Protein AF-A0A538TPM5-F1 (afdb_monomer_lite)

Structure (mmCIF, N/CA/C/O backbone):
data_AF-A0A538TPM5-F1
#
_entry.id   AF-A0A538TPM5-F1
#
loop_
_atom_site.group_PDB
_atom_site.id
_atom_site.type_symbol
_atom_site.label_atom_id
_atom_site.label_alt_id
_atom_site.label_comp_id
_atom_site.label_asym_id
_atom_site.label_entity_id
_atom_site.label_seq_id
_atom_site.pdbx_PDB_ins_code
_atom_site.Cartn_x
_atom_site.Cartn_y
_atom_site.Cartn_z
_atom_site.occupancy
_atom_site.B_iso_or_equiv
_atom_site.auth_seq_id
_atom_site.auth_comp_id
_atom_site.auth_asym_id
_atom_site.auth_atom_id
_atom_site.pdbx_PDB_model_num
ATOM 1 N N . ASP A 1 1 ? -9.076 -13.999 31.971 1.00 53.22 1 ASP A N 1
ATOM 2 C CA . ASP A 1 1 ? -8.395 -13.206 30.930 1.00 53.22 1 ASP A CA 1
ATOM 3 C C . ASP A 1 1 ? -8.970 -13.537 29.569 1.00 53.22 1 ASP A C 1
ATOM 5 O O . ASP A 1 1 ? -9.031 -14.709 29.214 1.00 53.22 1 ASP A O 1
ATOM 9 N N . ALA A 1 2 ? -9.482 -12.537 28.848 1.00 50.62 2 ALA A N 1
ATOM 10 C CA . ALA A 1 2 ? -9.936 -12.738 27.476 1.00 50.62 2 ALA A CA 1
ATOM 11 C C . ALA A 1 2 ? -8.720 -13.057 26.585 1.00 50.62 2 ALA A C 1
ATOM 13 O O . ALA A 1 2 ? -7.650 -12.479 26.805 1.00 50.62 2 ALA A O 1
ATOM 14 N N . PRO A 1 3 ? -8.842 -13.963 25.599 1.00 56.44 3 PRO A N 1
ATOM 15 C CA . PRO A 1 3 ? -7.775 -14.166 24.632 1.00 56.44 3 PRO A CA 1
ATOM 16 C C . PRO A 1 3 ? -7.463 -12.833 23.934 1.00 56.44 3 PRO A C 1
ATOM 18 O O . PRO A 1 3 ? -8.363 -12.006 23.758 1.00 56.44 3 PRO A O 1
ATOM 21 N N . PRO A 1 4 ? -6.199 -12.588 23.553 1.00 60.94 4 PRO A N 1
ATOM 22 C CA . PRO A 1 4 ? -5.851 -11.356 22.871 1.00 60.94 4 PRO A CA 1
ATOM 23 C C . PRO A 1 4 ? -6.681 -11.227 21.586 1.00 60.94 4 PRO A C 1
ATOM 25 O O . PRO A 1 4 ? -6.917 -12.211 20.886 1.00 60.94 4 PRO A O 1
ATOM 28 N N . THR A 1 5 ? -7.132 -10.007 21.296 1.00 59.66 5 THR A N 1
ATOM 29 C CA . THR A 1 5 ? -8.141 -9.663 20.274 1.00 59.66 5 THR A CA 1
ATOM 30 C C . THR A 1 5 ? -7.793 -10.080 18.841 1.00 59.66 5 THR A C 1
ATOM 32 O O . THR A 1 5 ? -8.653 -10.028 17.968 1.00 59.66 5 THR A O 1
ATOM 35 N N . TRP A 1 6 ? -6.560 -10.531 18.592 1.00 62.72 6 TRP A N 1
ATOM 36 C CA . TRP A 1 6 ? -6.125 -11.105 17.319 1.00 62.72 6 TRP A CA 1
ATOM 37 C C . TRP A 1 6 ? -6.501 -12.588 17.134 1.00 62.72 6 TRP A C 1
ATOM 39 O O . TRP A 1 6 ? -6.244 -13.139 16.071 1.00 62.72 6 TRP A O 1
ATOM 49 N N . ARG A 1 7 ? -7.106 -13.244 18.136 1.00 63.44 7 ARG A N 1
ATOM 50 C CA . ARG A 1 7 ? -7.534 -14.661 18.091 1.00 63.44 7 ARG A CA 1
ATOM 51 C C . ARG A 1 7 ? -9.003 -14.870 17.703 1.00 63.44 7 ARG A C 1
ATOM 53 O O . ARG A 1 7 ? -9.596 -15.876 18.077 1.00 63.44 7 ARG A O 1
ATOM 60 N N . SER A 1 8 ? -9.601 -13.917 17.003 1.00 76.44 8 SER A N 1
ATOM 61 C CA . SER A 1 8 ? -10.958 -14.066 16.472 1.00 76.44 8 SER A CA 1
ATOM 62 C C . SER A 1 8 ? -10.952 -14.950 15.218 1.00 76.44 8 SER A C 1
ATOM 64 O O . SER A 1 8 ? -9.998 -14.902 14.445 1.00 76.44 8 SER A O 1
ATOM 66 N N . ASP A 1 9 ? -12.030 -15.699 14.969 1.00 84.88 9 ASP A N 1
ATOM 67 C CA . ASP A 1 9 ? -12.139 -16.631 13.824 1.00 84.88 9 ASP A CA 1
ATOM 68 C C . ASP A 1 9 ? -12.044 -15.946 12.444 1.00 84.88 9 ASP A C 1
ATOM 70 O O . ASP A 1 9 ? -11.855 -16.595 11.418 1.00 84.88 9 ASP A O 1
ATOM 74 N N . ASN A 1 10 ? -12.175 -14.619 12.403 1.00 87.94 10 ASN A N 1
ATOM 75 C CA . ASN A 1 10 ? -12.085 -13.779 11.210 1.00 87.94 10 ASN A CA 1
ATOM 76 C C . ASN A 1 10 ? -10.722 -13.081 11.046 1.00 87.94 10 ASN A C 1
ATOM 78 O O . ASN A 1 10 ? -10.605 -12.166 10.229 1.00 87.94 10 ASN A O 1
ATOM 82 N N . ILE A 1 11 ? -9.707 -13.472 11.822 1.00 90.44 11 ILE A N 1
ATOM 83 C CA . ILE A 1 11 ? -8.344 -12.943 11.729 1.00 90.44 11 ILE A CA 1
ATOM 84 C C . ILE A 1 11 ? -7.410 -14.069 11.301 1.00 90.44 11 ILE A C 1
ATOM 86 O O . ILE A 1 11 ? -7.325 -15.111 11.944 1.00 90.44 11 ILE A O 1
ATOM 90 N N . ILE A 1 12 ? -6.680 -13.835 10.213 1.00 90.50 12 ILE A N 1
ATOM 91 C CA . ILE A 1 12 ? -5.696 -14.774 9.679 1.00 90.50 12 ILE A CA 1
ATOM 92 C C . ILE A 1 12 ? -4.320 -14.124 9.796 1.00 90.50 12 ILE A C 1
ATOM 94 O O . ILE A 1 12 ? -4.089 -13.049 9.243 1.00 90.50 12 ILE A O 1
ATOM 98 N N . VAL A 1 13 ? -3.405 -14.792 10.498 1.00 91.56 13 VAL A N 1
ATOM 99 C CA . VAL A 1 13 ? -1.978 -14.451 10.521 1.00 91.56 13 VAL A CA 1
ATOM 100 C C . VAL A 1 13 ? -1.247 -15.518 9.705 1.00 91.56 13 VAL A C 1
ATOM 102 O O . VAL A 1 13 ? -1.235 -16.672 10.126 1.00 91.56 13 VAL A O 1
ATOM 105 N N . PRO A 1 14 ? -0.694 -15.187 8.527 1.00 91.06 14 PRO A N 1
ATOM 106 C CA . PRO A 1 14 ? 0.000 -16.166 7.695 1.00 91.06 14 PRO A CA 1
ATOM 107 C C . PRO A 1 14 ? 1.285 -16.688 8.358 1.00 91.06 14 PRO A C 1
ATOM 109 O O . PRO A 1 14 ? 2.078 -15.897 8.864 1.00 91.06 14 PRO A O 1
ATOM 112 N N . ASP A 1 15 ? 1.540 -17.998 8.273 1.00 93.69 15 ASP A N 1
ATOM 113 C CA . ASP A 1 15 ? 2.775 -18.630 8.783 1.00 93.69 15 ASP A CA 1
ATOM 114 C C . ASP A 1 15 ? 4.009 -18.364 7.897 1.00 93.69 15 ASP A C 1
ATOM 116 O O . ASP A 1 15 ? 5.138 -18.716 8.239 1.00 93.69 15 ASP A O 1
ATOM 120 N N . SER A 1 16 ? 3.804 -17.765 6.724 1.00 95.94 16 SER A N 1
ATOM 121 C CA . SER A 1 16 ? 4.850 -17.431 5.758 1.00 95.94 16 SER A CA 1
ATOM 122 C C . SER A 1 16 ? 4.484 -16.174 4.973 1.00 95.94 16 SER A C 1
ATOM 124 O O . SER A 1 16 ? 3.342 -15.709 4.999 1.00 95.94 16 SER A O 1
ATOM 126 N N . SER A 1 17 ? 5.463 -15.602 4.273 1.00 94.06 17 SER A N 1
ATOM 127 C CA . SER A 1 17 ? 5.235 -14.448 3.407 1.00 94.06 17 SER A CA 1
ATOM 128 C C . SER A 1 17 ? 4.258 -14.789 2.282 1.00 94.06 17 SER A C 1
ATOM 130 O O . SER A 1 17 ? 4.448 -15.772 1.567 1.00 94.06 17 SER A O 1
ATOM 132 N N . LEU A 1 18 ? 3.259 -13.932 2.088 1.00 93.44 18 LEU A N 1
ATOM 133 C CA . LEU A 1 18 ? 2.341 -14.000 0.955 1.00 93.44 18 LEU A CA 1
ATOM 134 C C . LEU A 1 18 ? 2.835 -13.131 -0.206 1.00 93.44 18 LEU A C 1
ATOM 136 O O . LEU A 1 18 ? 3.640 -12.218 -0.017 1.00 93.44 18 LEU A O 1
ATOM 140 N N . ASP A 1 19 ? 2.287 -13.373 -1.396 1.00 95.38 19 ASP A N 1
ATOM 141 C CA . ASP A 1 19 ? 2.369 -12.431 -2.513 1.00 95.38 19 ASP A CA 1
ATOM 142 C C . ASP A 1 19 ? 1.568 -11.160 -2.171 1.00 95.38 19 ASP A C 1
ATOM 144 O O . ASP A 1 19 ? 0.348 -11.090 -2.351 1.00 95.38 19 ASP A O 1
ATOM 148 N N . GLY A 1 20 ? 2.269 -10.174 -1.606 1.00 93.31 20 GLY A N 1
ATOM 149 C CA . GLY A 1 20 ? 1.705 -8.913 -1.128 1.00 93.31 20 GLY A CA 1
ATOM 150 C C . GLY A 1 20 ? 0.913 -8.162 -2.203 1.00 93.31 20 GLY A C 1
ATOM 151 O O . GLY A 1 20 ? -0.258 -7.868 -1.964 1.00 93.31 20 GLY A O 1
ATOM 152 N N . PRO A 1 21 ? 1.483 -7.891 -3.391 1.00 93.31 21 PRO A N 1
ATOM 153 C CA . PRO A 1 21 ? 0.761 -7.244 -4.483 1.00 93.31 21 PRO A CA 1
ATOM 154 C C . PRO A 1 21 ? -0.550 -7.943 -4.861 1.00 93.31 21 PRO A C 1
ATOM 156 O O . PRO A 1 21 ? -1.575 -7.272 -4.984 1.00 93.31 21 PRO A O 1
ATOM 159 N N . SER A 1 22 ? -0.564 -9.275 -4.988 1.00 93.88 22 SER A N 1
ATOM 160 C CA . SER A 1 22 ? -1.802 -10.015 -5.282 1.00 93.88 22 SER A CA 1
ATOM 161 C C . SER A 1 22 ? -2.815 -9.939 -4.137 1.00 93.88 22 SER A C 1
ATOM 163 O O . SER A 1 22 ? -4.016 -9.781 -4.380 1.00 93.88 22 SER A O 1
ATOM 165 N N . LEU A 1 23 ? -2.353 -9.992 -2.884 1.00 94.75 23 LEU A N 1
ATOM 166 C CA . LEU A 1 23 ? -3.210 -9.809 -1.713 1.00 94.75 23 LEU A CA 1
ATOM 167 C C . LEU A 1 23 ? -3.847 -8.413 -1.709 1.00 94.75 23 LEU A C 1
ATOM 169 O O . LEU A 1 23 ? -5.064 -8.291 -1.599 1.00 94.75 23 LEU A O 1
ATOM 173 N N . LEU A 1 24 ? -3.055 -7.358 -1.912 1.00 94.25 24 LEU A N 1
ATOM 174 C CA . LEU A 1 24 ? -3.560 -5.988 -2.004 1.00 94.25 24 LEU A CA 1
ATOM 175 C C . LEU A 1 24 ? -4.534 -5.832 -3.172 1.00 94.25 24 LEU A C 1
ATOM 177 O O . LEU A 1 24 ? -5.606 -5.255 -3.000 1.00 94.25 24 LEU A O 1
ATOM 181 N N . ALA A 1 25 ? -4.204 -6.370 -4.348 1.00 92.56 25 ALA A N 1
ATOM 182 C CA . ALA A 1 25 ? -5.036 -6.284 -5.547 1.00 92.56 25 ALA A CA 1
ATOM 183 C C . ALA A 1 25 ? -6.389 -6.995 -5.394 1.00 92.56 25 ALA A C 1
ATOM 185 O O . ALA A 1 25 ? -7.353 -6.624 -6.069 1.00 92.56 25 ALA A O 1
ATOM 186 N N . THR A 1 26 ? -6.497 -7.984 -4.506 1.00 92.12 26 THR A N 1
ATOM 187 C CA . THR A 1 26 ? -7.739 -8.733 -4.249 1.00 92.12 26 THR A CA 1
ATOM 188 C C . THR A 1 26 ? -8.493 -8.261 -3.006 1.00 92.12 26 THR A C 1
ATOM 190 O O . THR A 1 26 ? -9.700 -8.472 -2.935 1.00 92.12 26 THR A O 1
ATOM 193 N N . ALA A 1 27 ? -7.827 -7.570 -2.079 1.00 94.31 27 ALA A N 1
ATOM 194 C CA . ALA A 1 27 ? -8.436 -7.036 -0.867 1.00 94.31 27 ALA A CA 1
ATOM 195 C C . ALA A 1 27 ? -9.469 -5.934 -1.151 1.00 94.31 27 ALA A C 1
ATOM 197 O O . ALA A 1 27 ? -9.341 -5.162 -2.108 1.00 94.31 27 ALA A O 1
ATOM 198 N N . ASP A 1 28 ? -10.465 -5.837 -0.271 1.00 95.00 28 ASP A N 1
ATOM 199 C CA . ASP A 1 28 ? -11.486 -4.787 -0.304 1.00 95.00 28 ASP A CA 1
ATOM 200 C C . ASP A 1 28 ? -10.945 -3.428 0.173 1.00 95.00 28 ASP A C 1
ATOM 202 O O . ASP A 1 28 ? -11.329 -2.385 -0.351 1.00 95.00 28 ASP A O 1
ATOM 206 N N . LEU A 1 29 ? -10.006 -3.443 1.122 1.00 95.50 29 LEU A N 1
ATOM 207 C CA . LEU A 1 29 ? -9.245 -2.287 1.594 1.00 95.50 29 LEU A CA 1
ATOM 208 C C . LEU A 1 29 ? -7.923 -2.747 2.222 1.00 95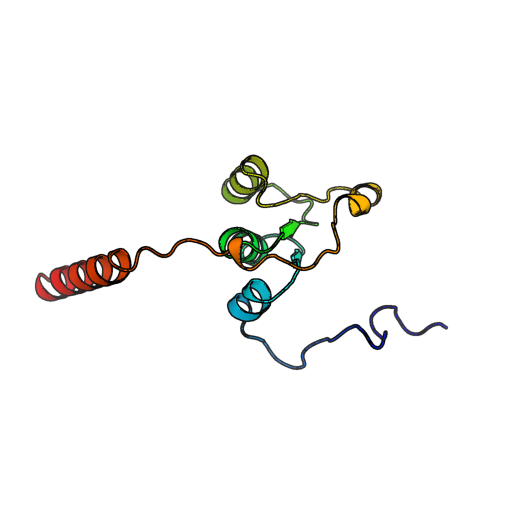.50 29 LEU A C 1
ATOM 210 O O . LEU A 1 29 ? -7.773 -3.917 2.579 1.00 95.50 29 LEU A O 1
ATOM 214 N N . ALA A 1 30 ? -6.985 -1.820 2.398 1.00 95.81 30 ALA A N 1
ATOM 215 C CA . ALA A 1 30 ? -5.735 -2.040 3.115 1.00 95.81 30 ALA A CA 1
ATOM 216 C C . ALA A 1 30 ? -5.550 -0.977 4.206 1.00 95.81 30 ALA A C 1
ATOM 218 O O . ALA A 1 30 ? -5.610 0.219 3.926 1.00 95.81 30 ALA A O 1
ATOM 219 N N . VAL A 1 31 ? -5.287 -1.412 5.441 1.00 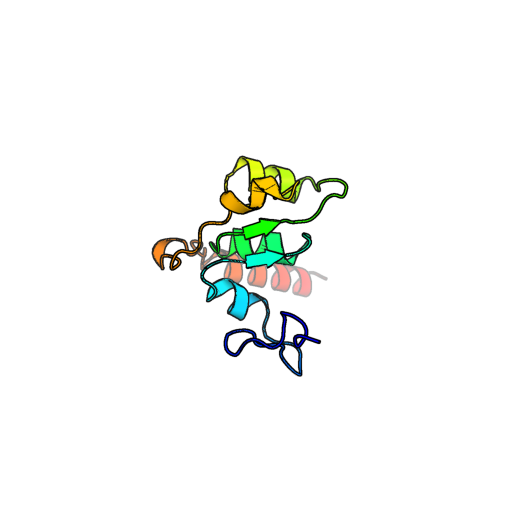96.00 31 VAL A N 1
ATOM 220 C CA . VAL A 1 31 ? -4.867 -0.545 6.552 1.00 96.00 31 VAL A CA 1
ATOM 221 C C . VAL A 1 31 ? -3.452 -0.948 6.939 1.00 96.00 31 VAL A C 1
ATOM 223 O O . VAL A 1 31 ? -3.213 -2.113 7.253 1.00 96.00 31 VAL A O 1
ATOM 226 N N . SER A 1 32 ? -2.502 -0.014 6.916 1.00 94.12 32 SER A N 1
ATOM 227 C CA . SER A 1 32 ? -1.119 -0.314 7.299 1.00 94.12 32 SER A CA 1
ATOM 228 C C . SER A 1 32 ? -0.404 0.873 7.945 1.00 94.12 32 SER A C 1
ATOM 230 O O . SER A 1 32 ? -0.861 2.017 7.887 1.00 94.12 32 SER A O 1
ATOM 232 N N . GLY A 1 33 ? 0.763 0.602 8.535 1.00 92.19 33 GLY A N 1
ATOM 233 C CA . GLY A 1 33 ? 1.661 1.603 9.114 1.00 92.19 33 GLY A CA 1
ATOM 234 C C . GLY A 1 33 ? 2.386 2.497 8.101 1.00 92.19 33 GLY A C 1
ATOM 235 O O . GLY A 1 33 ? 3.369 3.122 8.482 1.00 92.19 33 GLY A O 1
ATOM 236 N N . GLY A 1 34 ? 1.950 2.562 6.838 1.00 85.81 34 GLY A N 1
ATOM 237 C CA . GLY A 1 34 ? 2.532 3.430 5.811 1.00 85.81 34 GLY A CA 1
ATOM 238 C C . GLY A 1 34 ? 3.509 2.732 4.861 1.00 85.81 34 GLY A C 1
ATOM 239 O O . GLY A 1 34 ? 3.584 1.507 4.778 1.00 85.81 34 GLY A O 1
ATOM 240 N N . GLY A 1 35 ? 4.274 3.537 4.118 1.00 88.50 35 GLY A N 1
ATOM 241 C CA . GLY A 1 35 ? 5.370 3.057 3.273 1.00 88.50 35 GLY A CA 1
ATOM 242 C C . GLY A 1 35 ? 4.931 2.470 1.929 1.00 88.50 35 GLY A C 1
ATOM 243 O O . GLY A 1 35 ? 3.946 2.898 1.329 1.00 88.50 35 GLY A O 1
ATOM 244 N N . THR A 1 36 ? 5.714 1.519 1.418 1.00 91.88 36 THR A N 1
ATOM 245 C CA . THR A 1 36 ? 5.553 0.969 0.061 1.00 91.88 36 THR A CA 1
ATOM 246 C C . THR A 1 36 ? 4.203 0.287 -0.137 1.00 91.88 36 THR A C 1
ATOM 248 O O . THR A 1 36 ? 3.544 0.534 -1.142 1.00 91.88 36 THR A O 1
ATOM 251 N N . MET A 1 37 ? 3.739 -0.473 0.856 1.00 92.81 37 MET A N 1
ATOM 252 C CA . MET A 1 37 ? 2.499 -1.247 0.760 1.00 92.81 37 MET A CA 1
ATOM 253 C C . MET A 1 37 ? 1.260 -0.356 0.556 1.00 92.81 37 MET A C 1
ATOM 255 O O . MET A 1 37 ? 0.376 -0.690 -0.227 1.00 92.81 37 MET A O 1
ATOM 259 N N . ASN A 1 38 ? 1.222 0.828 1.182 1.00 93.62 38 ASN A N 1
ATOM 260 C CA . ASN A 1 38 ? 0.138 1.795 0.970 1.00 93.62 38 ASN A CA 1
ATOM 261 C C . ASN A 1 38 ? 0.150 2.391 -0.438 1.00 93.62 38 ASN A C 1
ATOM 263 O O . ASN A 1 38 ? -0.911 2.603 -1.024 1.00 93.62 38 ASN A O 1
ATOM 267 N N . ARG A 1 39 ? 1.338 2.643 -0.997 1.00 94.69 39 ARG A N 1
ATOM 268 C CA . ARG A 1 39 ? 1.475 3.155 -2.367 1.00 94.69 39 ARG A CA 1
ATOM 269 C C . ARG A 1 39 ? 1.071 2.093 -3.376 1.00 94.69 39 ARG A C 1
ATOM 271 O O . ARG A 1 39 ? 0.353 2.408 -4.314 1.00 94.69 39 ARG A O 1
ATOM 278 N N . GLU A 1 40 ? 1.476 0.845 -3.162 1.00 94.94 40 GLU A N 1
ATOM 279 C CA . GLU A 1 40 ? 1.065 -0.291 -3.988 1.00 94.94 40 GLU A CA 1
ATOM 280 C C . GLU A 1 40 ? -0.452 -0.491 -3.946 1.00 94.94 40 GLU A C 1
ATOM 282 O O . GLU A 1 40 ? -1.076 -0.565 -5.001 1.00 94.94 40 GLU A O 1
ATOM 287 N N . ALA A 1 41 ? -1.065 -0.483 -2.756 1.00 94.81 41 ALA A N 1
ATOM 288 C CA . ALA A 1 41 ? -2.516 -0.581 -2.604 1.00 94.81 41 ALA A CA 1
ATOM 289 C C . ALA A 1 41 ? -3.236 0.538 -3.372 1.00 94.81 41 ALA A C 1
ATOM 291 O O . ALA A 1 41 ? -4.091 0.259 -4.216 1.00 94.81 41 ALA A O 1
ATOM 292 N N . ALA A 1 42 ? -2.815 1.789 -3.155 1.00 93.44 42 ALA A N 1
ATOM 293 C CA . ALA A 1 42 ? -3.356 2.952 -3.844 1.00 93.44 42 ALA A CA 1
ATOM 294 C C . ALA A 1 42 ? -3.209 2.831 -5.371 1.00 93.44 42 ALA A C 1
ATOM 296 O O . ALA A 1 42 ? -4.161 3.109 -6.106 1.00 93.44 42 ALA A O 1
ATOM 297 N N . LEU A 1 43 ? -2.042 2.385 -5.859 1.00 91.38 43 LEU A N 1
ATOM 298 C CA . LEU A 1 43 ? -1.747 2.183 -7.281 1.00 91.38 43 LEU A CA 1
ATOM 299 C C . LEU A 1 43 ? -2.598 1.079 -7.917 1.00 91.38 43 LEU A C 1
ATOM 301 O O . LEU A 1 43 ? -3.067 1.262 -9.040 1.00 91.38 43 LEU A O 1
ATOM 305 N N . LEU A 1 44 ? -2.840 -0.011 -7.189 1.00 91.81 44 LEU A N 1
ATOM 306 C CA . LEU A 1 44 ? -3.660 -1.154 -7.603 1.00 91.81 44 LEU A CA 1
ATOM 307 C C . LEU A 1 44 ? -5.172 -0.881 -7.545 1.00 91.81 44 LEU A C 1
ATOM 309 O O . LEU A 1 44 ? -5.958 -1.746 -7.938 1.00 91.81 44 LEU A O 1
ATOM 313 N N . GLY A 1 45 ? -5.580 0.303 -7.079 1.00 91.06 45 GLY A N 1
ATOM 314 C CA . GLY A 1 45 ? -6.988 0.686 -6.952 1.00 91.06 45 GLY A CA 1
ATOM 315 C C . GLY A 1 45 ? -7.652 0.183 -5.674 1.00 91.06 45 GLY A C 1
ATOM 316 O O . GLY A 1 45 ? -8.868 0.260 -5.538 1.00 91.06 45 GLY A O 1
ATOM 317 N N . THR A 1 46 ? -6.874 -0.348 -4.733 1.00 93.44 46 THR A N 1
ATOM 318 C CA . THR A 1 46 ? -7.375 -0.779 -3.429 1.00 93.44 46 THR A CA 1
ATOM 319 C C . THR A 1 46 ? -7.445 0.417 -2.485 1.00 93.44 46 THR A C 1
ATOM 321 O O . THR A 1 46 ? -6.418 1.074 -2.295 1.00 93.44 46 THR A O 1
ATOM 324 N N . PRO A 1 47 ? -8.610 0.702 -1.867 1.00 94.19 47 PRO A N 1
ATOM 325 C CA . PRO A 1 47 ? -8.726 1.726 -0.833 1.00 94.19 47 PRO A CA 1
ATOM 326 C C . PRO A 1 47 ? -7.642 1.553 0.235 1.00 94.19 47 PRO A C 1
ATOM 328 O O . PRO A 1 47 ? -7.564 0.508 0.882 1.00 94.19 47 PRO A O 1
ATOM 331 N N . ALA A 1 48 ? -6.783 2.561 0.385 1.00 95.81 48 ALA A N 1
ATOM 332 C CA . ALA A 1 48 ? -5.608 2.499 1.244 1.00 95.81 48 ALA A CA 1
ATOM 333 C C . ALA A 1 48 ? -5.726 3.487 2.408 1.00 95.81 48 ALA A C 1
ATOM 335 O O . ALA A 1 48 ? -6.003 4.673 2.208 1.00 95.81 48 ALA A O 1
ATOM 336 N N . TYR A 1 49 ? -5.453 3.000 3.616 1.00 96.88 49 TYR A N 1
ATOM 337 C CA . TYR A 1 49 ? -5.497 3.756 4.860 1.00 96.88 49 TYR A CA 1
ATOM 338 C C . TYR A 1 49 ?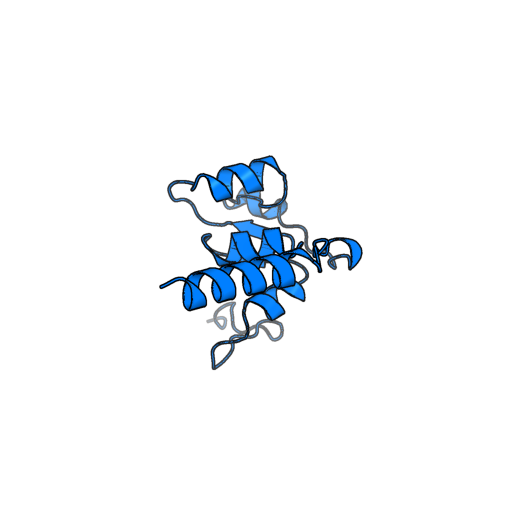 -4.153 3.653 5.588 1.00 96.88 49 TYR A C 1
ATOM 340 O O . TYR A 1 49 ? -3.633 2.563 5.836 1.00 96.88 49 TYR A O 1
ATOM 348 N N . SER A 1 50 ? -3.577 4.799 5.939 1.00 96.12 50 SER A N 1
ATOM 349 C CA . SER A 1 50 ? -2.304 4.895 6.651 1.00 96.12 50 SER A CA 1
ATOM 350 C C . SER A 1 50 ? -2.524 5.284 8.103 1.00 96.12 50 SER A C 1
ATOM 352 O O . SER A 1 50 ? -3.055 6.359 8.355 1.00 96.12 50 SER A O 1
ATOM 354 N N . ILE A 1 51 ? -2.041 4.472 9.043 1.00 95.69 51 ILE A N 1
ATOM 355 C CA . ILE A 1 51 ? -1.933 4.845 10.468 1.00 95.69 51 ILE A CA 1
ATOM 356 C C . ILE A 1 51 ? -0.541 5.401 10.819 1.00 95.69 51 ILE A C 1
ATOM 358 O O . ILE A 1 51 ? -0.176 5.505 11.988 1.00 95.69 51 ILE A O 1
ATOM 362 N N . PHE A 1 52 ? 0.279 5.714 9.809 1.00 93.69 52 PHE A N 1
ATOM 363 C CA . PHE A 1 52 ? 1.610 6.279 10.013 1.00 93.69 52 PHE A CA 1
ATOM 364 C C . PHE A 1 52 ? 1.527 7.722 10.518 1.00 93.69 52 PHE A C 1
ATOM 366 O O . PHE A 1 52 ? 0.933 8.579 9.865 1.00 93.69 52 PHE A O 1
ATOM 373 N N . THR A 1 53 ? 2.175 7.999 11.648 1.00 88.62 53 THR A N 1
ATOM 374 C CA . THR A 1 53 ? 2.203 9.326 12.291 1.00 88.62 53 THR A CA 1
ATOM 375 C C . THR A 1 53 ? 3.543 10.051 12.139 1.00 88.62 53 THR A C 1
ATOM 377 O O . THR A 1 53 ? 3.733 11.128 12.702 1.00 88.62 53 THR A O 1
ATOM 380 N N . GLY A 1 54 ? 4.489 9.473 11.391 1.00 88.62 54 GLY A N 1
ATOM 381 C CA . GLY A 1 54 ? 5.779 10.096 11.102 1.00 88.62 54 GLY A CA 1
ATOM 382 C C . GLY A 1 54 ? 5.719 11.131 9.975 1.00 88.62 54 GLY A C 1
ATOM 383 O O . GLY A 1 54 ? 4.656 11.483 9.466 1.00 88.62 54 GLY A O 1
ATOM 384 N N . ALA A 1 55 ? 6.895 11.612 9.560 1.00 87.44 55 ALA A N 1
ATOM 385 C CA . ALA A 1 55 ? 7.012 12.577 8.470 1.00 87.44 55 ALA A CA 1
ATOM 386 C C . ALA A 1 55 ? 6.462 12.003 7.153 1.00 87.44 55 ALA A C 1
ATOM 388 O O . ALA A 1 55 ? 6.866 10.927 6.709 1.00 87.44 55 ALA A O 1
ATOM 389 N N . GLN A 1 56 ? 5.554 12.743 6.520 1.00 84.50 56 GLN A N 1
ATOM 390 C CA . GLN A 1 56 ? 4.899 12.311 5.293 1.00 84.50 56 GLN A CA 1
ATOM 391 C C . GLN A 1 56 ? 5.840 12.427 4.087 1.00 84.50 56 GLN A C 1
ATOM 393 O O . GLN A 1 56 ? 6.400 13.491 3.820 1.00 84.50 56 GLN A O 1
ATOM 398 N N . GLY A 1 57 ? 5.982 11.339 3.327 1.00 90.06 57 GLY A N 1
ATOM 399 C CA . GLY A 1 57 ? 6.733 11.346 2.072 1.00 90.06 57 GLY A CA 1
ATOM 400 C C . GLY A 1 57 ? 5.985 12.080 0.955 1.00 90.06 57 GLY A C 1
ATOM 401 O O . GLY A 1 57 ? 4.756 12.078 0.918 1.00 90.06 57 GLY A O 1
ATOM 402 N N . ALA A 1 58 ? 6.716 12.659 -0.004 1.00 93.94 58 ALA A N 1
ATOM 403 C CA . ALA A 1 58 ? 6.122 13.407 -1.121 1.00 93.94 58 ALA A CA 1
ATOM 404 C C . ALA A 1 58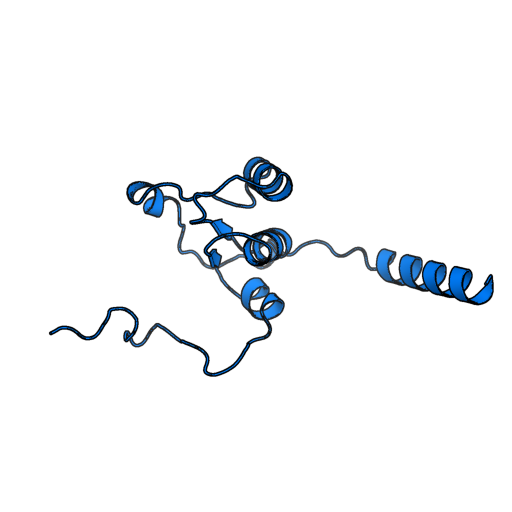 ? 5.123 12.572 -1.947 1.00 93.94 58 ALA A C 1
ATOM 406 O O . ALA A 1 58 ? 4.085 13.078 -2.363 1.00 93.94 58 ALA A O 1
ATOM 407 N N . LEU A 1 59 ? 5.404 11.277 -2.133 1.00 93.94 59 LEU A N 1
ATOM 408 C CA . LEU A 1 59 ? 4.495 10.359 -2.824 1.00 93.94 59 LEU A CA 1
ATOM 409 C C . LEU A 1 59 ? 3.206 10.111 -2.033 1.00 93.94 59 LEU A C 1
ATOM 411 O O . LEU A 1 59 ? 2.134 10.061 -2.626 1.00 93.94 59 LEU A O 1
ATOM 415 N N . ASP A 1 60 ? 3.294 9.990 -0.707 1.00 94.12 60 ASP A N 1
ATOM 416 C CA . ASP A 1 60 ? 2.112 9.795 0.140 1.00 94.12 60 ASP A CA 1
ATOM 417 C C . ASP A 1 60 ? 1.251 11.060 0.136 1.00 94.12 60 ASP A C 1
ATOM 419 O O . ASP A 1 60 ? 0.036 10.973 -0.014 1.00 94.12 60 ASP A O 1
ATOM 423 N N . ALA A 1 61 ? 1.888 12.235 0.201 1.00 94.12 61 ALA A N 1
ATOM 424 C CA . ALA A 1 61 ? 1.216 13.526 0.085 1.00 94.12 61 ALA A CA 1
ATOM 425 C C . ALA A 1 61 ? 0.442 13.654 -1.233 1.00 94.12 61 ALA A C 1
ATOM 427 O O . ALA A 1 61 ? -0.711 14.083 -1.243 1.00 94.12 61 ALA A O 1
ATOM 428 N N . GLU A 1 62 ? 1.059 13.242 -2.340 1.00 95.69 62 GLU A N 1
ATOM 429 C CA . GLU A 1 62 ? 0.429 13.269 -3.655 1.00 95.69 62 GLU A CA 1
ATOM 430 C C . GLU A 1 62 ? -0.731 12.269 -3.762 1.00 95.69 62 GLU A C 1
ATOM 432 O O . GLU A 1 62 ? -1.800 12.620 -4.257 1.00 95.69 62 GLU A O 1
ATOM 437 N N . LEU A 1 63 ? -0.576 11.046 -3.248 1.00 94.94 63 LEU A N 1
ATOM 438 C CA . LEU A 1 63 ? -1.660 10.058 -3.234 1.00 94.94 63 LEU A CA 1
ATOM 439 C C . LEU A 1 63 ? -2.837 10.499 -2.356 1.00 94.94 63 LEU A C 1
ATOM 441 O O . LEU A 1 63 ? -3.988 10.283 -2.737 1.00 94.94 63 LEU A O 1
ATOM 445 N N . ILE A 1 64 ? -2.567 11.155 -1.224 1.00 94.62 64 ILE A N 1
ATOM 446 C CA . ILE A 1 64 ? -3.597 11.767 -0.373 1.00 94.62 64 ILE A CA 1
ATOM 447 C C . ILE A 1 64 ? -4.314 12.884 -1.129 1.00 94.62 64 ILE A C 1
ATOM 449 O O . ILE A 1 64 ? -5.543 12.920 -1.155 1.00 94.62 64 ILE A O 1
ATOM 453 N N . ARG A 1 65 ? -3.568 13.756 -1.816 1.00 95.69 65 ARG A N 1
ATOM 454 C CA . ARG A 1 65 ? -4.132 14.829 -2.647 1.00 95.69 65 ARG A CA 1
ATOM 455 C C . ARG A 1 65 ? -5.019 14.287 -3.775 1.00 95.69 65 ARG A C 1
ATOM 457 O O . ARG A 1 65 ? -6.022 14.908 -4.111 1.00 95.69 65 ARG A O 1
ATOM 464 N N . GLN A 1 66 ? -4.666 13.137 -4.348 1.00 93.94 66 GLN A N 1
ATOM 465 C CA . GLN A 1 66 ? -5.460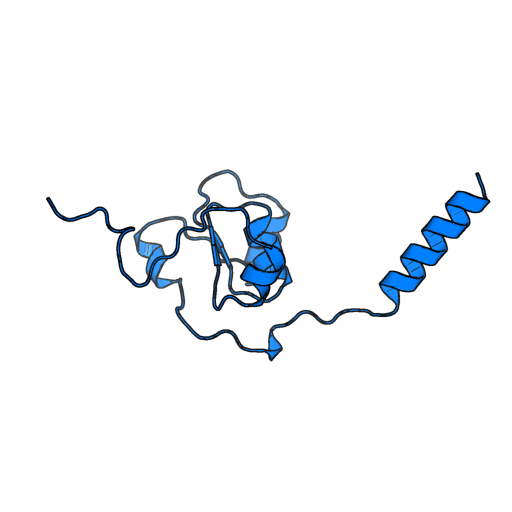 12.434 -5.364 1.00 93.94 66 GLN A CA 1
ATOM 466 C C . GLN A 1 66 ? -6.656 11.655 -4.785 1.00 93.94 66 GLN A C 1
ATOM 468 O O . GLN A 1 66 ? -7.413 11.064 -5.551 1.00 93.94 66 GLN A O 1
ATOM 473 N N . GLY A 1 67 ? -6.822 11.601 -3.459 1.00 92.62 67 GLY A N 1
ATOM 474 C CA . GLY A 1 67 ? -7.870 10.813 -2.804 1.00 92.62 67 GLY A CA 1
ATOM 475 C C . GLY A 1 67 ? -7.647 9.297 -2.860 1.00 92.62 67 GLY A C 1
ATOM 476 O O . GLY A 1 67 ? -8.580 8.534 -2.634 1.00 92.62 67 GLY A O 1
ATOM 477 N N . ARG A 1 68 ? -6.425 8.844 -3.172 1.00 92.44 68 ARG A N 1
ATOM 478 C CA . ARG A 1 68 ? -6.068 7.418 -3.310 1.00 92.44 68 ARG A CA 1
ATOM 479 C C . ARG A 1 68 ? -5.476 6.809 -2.040 1.00 92.44 68 ARG A C 1
ATOM 481 O O . ARG A 1 68 ? -5.363 5.591 -1.944 1.00 92.44 68 ARG A O 1
ATOM 488 N N . LEU A 1 69 ? -5.080 7.650 -1.089 1.00 95.44 69 LEU A N 1
ATOM 489 C CA . LEU A 1 69 ? -4.589 7.266 0.230 1.00 95.44 69 LEU A CA 1
ATOM 490 C C . LEU A 1 69 ? -5.278 8.139 1.281 1.00 95.44 69 LEU A C 1
ATOM 492 O O . LEU A 1 69 ? -5.358 9.354 1.124 1.00 95.44 69 LEU A O 1
ATOM 496 N N . VAL A 1 70 ? -5.757 7.535 2.363 1.00 96.12 70 VAL A N 1
ATOM 497 C CA . VAL A 1 70 ? -6.364 8.252 3.488 1.00 96.12 70 VAL A CA 1
ATOM 498 C C . VAL A 1 70 ? -5.459 8.116 4.706 1.00 96.12 70 VAL A C 1
ATOM 500 O O . VAL A 1 70 ? -5.136 7.010 5.130 1.00 96.12 70 VAL A O 1
ATOM 503 N N . GLN A 1 71 ? -5.041 9.235 5.288 1.00 95.31 71 GLN A N 1
ATOM 504 C CA . GLN A 1 71 ? -4.319 9.228 6.558 1.00 95.31 71 GLN A CA 1
ATOM 505 C C . GLN A 1 71 ? -5.304 9.176 7.731 1.00 95.31 71 GLN A C 1
ATOM 507 O O . GLN A 1 71 ? -6.282 9.922 7.746 1.00 95.31 71 GLN A O 1
ATOM 512 N N . ILE A 1 72 ? -5.010 8.309 8.698 1.00 96.00 72 ILE A N 1
ATOM 513 C CA . ILE A 1 72 ? -5.690 8.152 9.983 1.00 96.00 72 ILE A CA 1
ATOM 514 C C . ILE A 1 72 ? -4.689 8.579 11.062 1.00 96.00 72 ILE A C 1
ATOM 516 O O . ILE A 1 72 ? -3.824 7.804 11.470 1.00 96.00 72 ILE A O 1
ATOM 520 N N . GLY A 1 73 ? -4.748 9.848 11.462 1.00 93.31 73 GLY A N 1
ATOM 521 C CA . GLY A 1 73 ? -3.782 10.462 12.379 1.00 93.31 73 GLY A CA 1
ATOM 522 C C . GLY A 1 73 ? -4.151 10.343 13.857 1.00 93.31 73 GLY A C 1
ATOM 523 O O . GLY A 1 73 ? -3.292 10.529 14.719 1.00 93.31 73 GLY A O 1
ATOM 524 N N . ALA A 1 74 ? -5.411 10.032 14.160 1.00 94.44 74 ALA A N 1
ATOM 525 C CA . ALA A 1 74 ? -5.926 9.957 15.522 1.00 94.44 74 ALA A CA 1
ATOM 526 C C . ALA A 1 74 ? -7.008 8.868 15.668 1.00 94.44 74 ALA A C 1
ATOM 528 O O . ALA A 1 74 ? -7.662 8.522 14.683 1.00 94.44 74 ALA A O 1
ATOM 529 N N . PRO A 1 75 ? -7.245 8.331 16.883 1.00 94.31 75 PRO A N 1
ATOM 530 C CA . PRO A 1 75 ? -8.217 7.254 17.096 1.00 94.31 75 PRO A CA 1
ATOM 531 C C . PRO A 1 75 ? -9.644 7.572 16.631 1.00 94.31 75 PRO A C 1
ATOM 533 O O . PRO A 1 75 ? -10.329 6.697 16.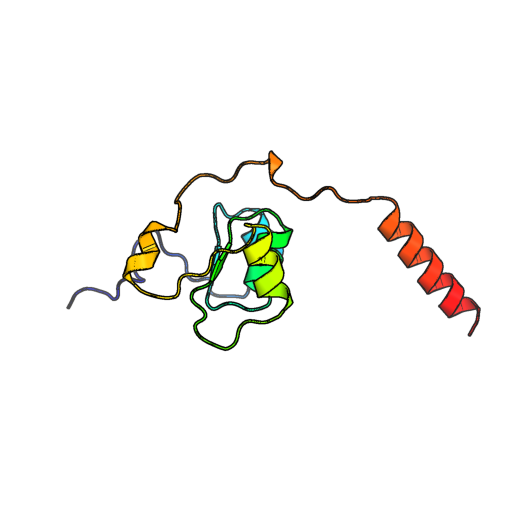113 1.00 94.31 75 PRO A O 1
ATOM 536 N N . ASN A 1 76 ? -10.092 8.819 16.778 1.00 95.25 76 ASN A N 1
ATOM 537 C CA . ASN A 1 76 ? -11.417 9.265 16.336 1.00 95.25 76 ASN A CA 1
ATOM 538 C C . ASN A 1 76 ? -11.556 9.341 14.806 1.00 95.25 76 ASN A C 1
ATOM 540 O O . ASN A 1 76 ? -12.666 9.432 14.300 1.00 95.25 76 ASN A O 1
ATOM 544 N N . GLU A 1 77 ? -10.455 9.287 14.056 1.00 95.75 77 GLU A N 1
ATOM 545 C CA . GLU A 1 77 ? -10.492 9.265 12.593 1.00 95.75 77 GLU A CA 1
ATOM 546 C C . GLU A 1 77 ? -10.759 7.867 12.024 1.00 95.75 77 GLU A C 1
ATOM 548 O O . GLU A 1 77 ? -10.920 7.732 10.813 1.00 95.75 77 GLU A O 1
ATOM 553 N N . VAL A 1 78 ? -10.845 6.828 12.867 1.00 94.56 78 VAL A N 1
ATOM 554 C CA . VAL A 1 78 ? -11.138 5.447 12.440 1.00 94.56 78 VAL A CA 1
ATOM 555 C C . VAL A 1 78 ? -12.443 5.338 11.643 1.00 94.56 78 VAL A C 1
ATOM 557 O O . VAL A 1 78 ? -12.553 4.496 10.759 1.00 94.56 78 VAL A O 1
ATOM 560 N N . GLU A 1 79 ? -13.399 6.236 11.887 1.00 94.94 79 GLU A N 1
ATOM 561 C CA . GLU A 1 79 ? -14.677 6.315 11.169 1.00 94.94 79 GLU A CA 1
ATOM 562 C C . GLU A 1 79 ? -14.515 6.633 9.673 1.00 94.94 79 GLU A C 1
ATOM 564 O O . GLU A 1 79 ? -15.430 6.406 8.887 1.00 94.94 79 GLU A O 1
ATOM 569 N N . ARG A 1 80 ? -13.340 7.120 9.251 1.00 95.75 80 ARG A N 1
ATOM 570 C CA . ARG A 1 80 ? -13.008 7.341 7.836 1.00 95.75 80 ARG A CA 1
ATOM 571 C C . ARG A 1 80 ? -12.741 6.034 7.082 1.00 95.75 80 ARG A C 1
ATOM 573 O O . ARG A 1 80 ? -12.665 6.059 5.853 1.00 95.75 80 ARG A O 1
ATOM 580 N N . ILE A 1 81 ? -12.539 4.917 7.788 1.00 96.31 81 ILE A N 1
ATOM 581 C CA . ILE A 1 81 ? -12.323 3.602 7.179 1.00 96.31 81 ILE A CA 1
ATOM 582 C C . ILE A 1 81 ? -13.674 3.038 6.735 1.00 96.31 81 ILE A C 1
ATOM 584 O O . ILE A 1 81 ? -14.505 2.646 7.551 1.00 96.31 81 ILE A O 1
ATOM 588 N N . GLU A 1 82 ? -13.880 2.960 5.423 1.00 93.81 82 GLU A N 1
ATOM 589 C CA . GLU A 1 82 ? -15.113 2.439 4.840 1.00 93.81 82 GLU A CA 1
ATOM 590 C C . GLU A 1 82 ? -14.984 0.939 4.563 1.00 93.81 82 GLU A C 1
ATOM 592 O O . GLU A 1 82 ? -14.304 0.520 3.624 1.00 93.81 82 GLU A O 1
ATOM 597 N N . LEU A 1 83 ? -15.674 0.111 5.350 1.00 92.38 83 LEU A N 1
ATOM 598 C CA . LEU A 1 83 ? -15.736 -1.331 5.114 1.00 92.38 83 LEU A CA 1
ATOM 599 C C . LEU A 1 83 ? -16.762 -1.647 4.014 1.00 92.38 83 LEU A C 1
ATOM 601 O O . LEU A 1 83 ? -17.949 -1.841 4.276 1.00 92.38 83 LEU A O 1
ATOM 605 N N . ARG A 1 84 ? -16.303 -1.688 2.762 1.00 90.25 84 ARG A N 1
ATOM 606 C CA . ARG A 1 84 ? -17.132 -2.015 1.594 1.00 90.25 84 ARG A CA 1
ATOM 607 C C . ARG A 1 84 ? -16.377 -2.894 0.607 1.00 90.25 84 ARG A C 1
ATOM 609 O O . ARG A 1 84 ? -15.164 -2.779 0.481 1.00 90.25 84 ARG A O 1
ATOM 616 N N . ARG A 1 85 ? -17.110 -3.728 -0.134 1.00 89.75 85 ARG A N 1
ATOM 617 C CA . ARG A 1 85 ? -16.550 -4.511 -1.246 1.00 89.75 85 ARG A CA 1
ATOM 618 C C . ARG A 1 85 ? -15.937 -3.580 -2.293 1.00 89.75 85 ARG A C 1
ATOM 620 O O . ARG A 1 85 ? -16.611 -2.657 -2.754 1.00 89.75 85 ARG A O 1
ATOM 627 N N . LYS A 1 86 ? -14.696 -3.845 -2.700 1.00 89.50 86 LYS A N 1
ATOM 628 C CA . LYS A 1 86 ? -14.024 -3.082 -3.759 1.00 89.50 86 LYS A CA 1
ATOM 629 C C . LYS A 1 86 ? -14.623 -3.401 -5.127 1.00 89.50 86 LYS A C 1
ATOM 631 O O . LYS A 1 86 ? -14.895 -4.563 -5.442 1.00 89.50 86 LYS A O 1
ATOM 636 N N . SER A 1 87 ? -14.800 -2.376 -5.961 1.00 80.62 87 SER A N 1
ATOM 637 C CA . SER A 1 87 ? -15.308 -2.550 -7.321 1.00 80.62 87 SER A CA 1
ATOM 638 C C . SER A 1 87 ? -14.195 -3.011 -8.273 1.00 80.62 87 SER A C 1
ATOM 640 O O . SER A 1 87 ? -13.033 -2.631 -8.145 1.00 80.62 87 SER A O 1
ATOM 642 N N . VAL A 1 88 ? -14.530 -3.844 -9.262 1.00 71.44 88 VAL A N 1
ATOM 643 C CA . VAL A 1 88 ? -13.541 -4.327 -10.250 1.00 71.44 88 VAL A CA 1
ATOM 644 C C . VAL A 1 88 ? -13.101 -3.208 -11.207 1.00 71.44 88 VAL A C 1
ATOM 646 O O . VAL A 1 88 ? -12.018 -3.291 -11.785 1.00 71.44 88 VAL A O 1
ATOM 649 N N . SER A 1 89 ? -13.907 -2.152 -11.354 1.00 65.12 89 SER A N 1
ATOM 650 C CA . SER A 1 89 ? -13.605 -0.993 -12.203 1.00 65.12 89 SER A CA 1
ATOM 651 C C . SER A 1 89 ? -12.456 -0.127 -11.692 1.00 65.12 89 SER A C 1
ATOM 653 O O . SER A 1 89 ? -11.898 0.624 -12.482 1.00 65.12 89 SER A O 1
ATOM 655 N N . ASP A 1 90 ? -12.059 -0.259 -10.424 1.00 65.12 90 ASP A N 1
ATOM 656 C CA . ASP A 1 90 ? -10.991 0.560 -9.832 1.00 65.12 90 ASP A CA 1
ATOM 657 C C . ASP A 1 90 ? -9.580 0.113 -10.259 1.00 65.12 90 ASP A C 1
ATOM 659 O O . ASP A 1 90 ? -8.577 0.691 -9.839 1.00 65.12 90 ASP A O 1
ATOM 663 N N . ARG A 1 91 ? -9.471 -0.919 -11.108 1.00 66.38 91 ARG A N 1
ATOM 664 C CA . ARG A 1 91 ? -8.181 -1.442 -11.568 1.00 66.38 91 ARG A CA 1
ATOM 665 C C . ARG A 1 91 ? -7.473 -0.448 -12.496 1.00 66.38 91 ARG A C 1
ATOM 667 O O . ARG A 1 91 ? -8.094 0.072 -13.424 1.00 66.38 91 ARG A O 1
ATOM 674 N N . PRO A 1 92 ? -6.157 -0.240 -12.325 1.00 68.12 92 PRO A N 1
ATOM 675 C CA . PRO A 1 92 ? -5.401 0.658 -13.184 1.00 68.12 92 PRO A CA 1
ATOM 676 C C . PRO A 1 92 ? -5.394 0.179 -14.641 1.00 68.12 92 PRO A C 1
ATOM 678 O O . PRO A 1 92 ? -5.249 -1.010 -14.935 1.00 68.12 92 PRO A O 1
ATOM 681 N N . HIS A 1 93 ? -5.505 1.130 -15.567 1.00 69.69 93 HIS A N 1
ATOM 682 C CA . HIS A 1 93 ? -5.322 0.872 -16.991 1.00 69.69 93 HIS A CA 1
ATOM 683 C C . HIS A 1 93 ? -3.843 0.608 -17.296 1.00 69.69 93 HIS A C 1
ATOM 685 O O . HIS A 1 93 ? -2.990 1.470 -17.092 1.00 69.69 93 HIS A O 1
ATOM 691 N N . LEU A 1 94 ? -3.540 -0.586 -17.806 1.00 70.88 94 LEU A N 1
ATOM 692 C CA . LEU A 1 94 ? -2.187 -0.971 -18.202 1.00 70.88 94 LEU A CA 1
ATOM 693 C C . LEU A 1 94 ? -1.918 -0.561 -19.654 1.00 70.88 94 LEU A C 1
ATOM 695 O O . LEU A 1 94 ? -2.672 -0.919 -20.560 1.00 70.88 94 LEU A O 1
ATOM 699 N N . ASN A 1 95 ? -0.811 0.147 -19.894 1.00 78.62 95 ASN A N 1
ATOM 700 C CA . ASN A 1 95 ? -0.321 0.393 -21.248 1.00 78.62 95 ASN A CA 1
ATOM 701 C C . ASN A 1 95 ? 0.505 -0.811 -21.720 1.00 78.62 95 ASN A C 1
ATOM 703 O O . ASN A 1 95 ? 1.700 -0.904 -21.438 1.00 78.62 95 ASN A O 1
ATOM 707 N N . ALA A 1 96 ? -0.133 -1.714 -22.466 1.00 74.12 96 ALA A N 1
ATOM 708 C CA . ALA A 1 96 ? 0.503 -2.930 -22.969 1.00 74.12 96 ALA A CA 1
ATOM 709 C C . ALA A 1 96 ? 1.749 -2.666 -23.839 1.00 74.12 96 ALA A C 1
ATOM 711 O O . ALA A 1 96 ? 2.642 -3.504 -23.876 1.00 74.12 96 ALA A O 1
ATOM 712 N N . ARG A 1 97 ? 1.844 -1.497 -24.491 1.00 85.19 97 ARG A N 1
ATOM 713 C CA . ARG A 1 97 ? 2.969 -1.153 -25.378 1.00 85.19 97 ARG A CA 1
ATOM 714 C C . ARG A 1 97 ? 4.192 -0.622 -24.639 1.00 85.19 97 ARG A C 1
ATOM 716 O O . ARG A 1 97 ? 5.288 -0.666 -25.183 1.00 85.19 97 ARG A O 1
ATOM 723 N N . LEU A 1 98 ? 4.018 -0.107 -23.418 1.00 89.44 98 LEU A N 1
ATOM 724 C CA . LEU A 1 98 ? 5.127 0.466 -22.654 1.00 89.44 98 LEU A CA 1
ATOM 725 C C . LEU A 1 98 ? 6.144 -0.606 -22.259 1.00 89.44 98 LEU A C 1
ATOM 727 O O . LEU A 1 98 ? 7.341 -0.350 -22.318 1.00 89.44 98 LEU A O 1
ATOM 731 N N . ARG A 1 99 ? 5.669 -1.800 -21.882 1.00 87.75 99 ARG A N 1
ATOM 732 C CA . ARG A 1 99 ? 6.543 -2.930 -21.551 1.00 87.75 99 ARG A CA 1
ATOM 733 C C . ARG A 1 99 ? 7.472 -3.241 -22.718 1.00 87.75 99 ARG A C 1
ATOM 735 O O . ARG A 1 99 ? 8.679 -3.259 -22.522 1.00 87.75 99 ARG A O 1
ATOM 742 N N . ASP A 1 100 ? 6.894 -3.467 -23.894 1.00 90.62 100 ASP A N 1
ATOM 743 C CA . ASP A 1 100 ? 7.646 -3.874 -25.082 1.00 90.62 100 ASP A CA 1
ATOM 744 C C . ASP A 1 100 ? 8.666 -2.793 -25.454 1.00 90.62 100 ASP A C 1
ATOM 746 O O . ASP A 1 100 ? 9.846 -3.086 -25.577 1.00 90.62 100 ASP A O 1
ATOM 750 N N . PHE A 1 101 ? 8.248 -1.522 -25.450 1.00 93.88 101 PHE A N 1
ATOM 751 C CA . PHE A 1 101 ? 9.156 -0.397 -25.667 1.00 93.88 101 PHE A CA 1
ATOM 752 C C . PHE A 1 101 ? 10.338 -0.377 -24.683 1.00 93.88 101 PHE A C 1
ATOM 754 O O . PHE A 1 101 ? 11.481 -0.218 -25.097 1.00 93.88 101 PHE A O 1
ATOM 761 N N . VAL A 1 102 ? 10.086 -0.522 -23.377 1.00 93.94 102 VAL A N 1
ATOM 762 C CA . VAL A 1 102 ? 11.157 -0.499 -22.366 1.00 93.94 102 VAL A CA 1
ATOM 763 C C . VAL A 1 102 ? 12.108 -1.683 -22.547 1.00 93.94 102 VAL A C 1
ATOM 765 O O . VAL A 1 102 ? 13.316 -1.502 -22.414 1.00 93.94 102 VAL A O 1
ATOM 768 N N . VAL A 1 103 ? 11.583 -2.870 -22.866 1.00 94.25 103 VAL A N 1
ATOM 769 C CA . VAL A 1 103 ? 12.402 -4.057 -23.150 1.00 94.25 103 VAL A CA 1
ATOM 770 C C . VAL A 1 103 ? 13.298 -3.807 -24.361 1.00 94.25 103 VAL A C 1
ATOM 772 O O . VAL A 1 103 ? 14.511 -3.962 -24.237 1.00 94.25 103 VAL A O 1
ATOM 775 N N . ASP A 1 104 ? 12.737 -3.324 -25.472 1.00 95.75 104 ASP A N 1
ATOM 776 C CA . ASP A 1 104 ? 13.492 -3.028 -26.695 1.00 95.75 104 ASP A CA 1
ATOM 777 C C . ASP A 1 104 ? 14.638 -2.037 -26.421 1.00 95.75 104 ASP A C 1
ATOM 779 O O . ASP A 1 104 ? 15.774 -2.258 -26.837 1.00 95.75 104 ASP A O 1
ATOM 783 N N . GLN A 1 105 ? 14.377 -0.974 -25.648 1.00 96.25 105 GLN A N 1
ATOM 784 C CA . GLN A 1 105 ? 15.405 0.010 -25.285 1.00 96.25 105 GLN A CA 1
ATOM 785 C C . GLN A 1 105 ? 16.519 -0.574 -24.407 1.00 96.25 105 GLN A C 1
ATOM 787 O O . GLN A 1 105 ? 17.685 -0.217 -24.581 1.00 96.25 105 GLN A O 1
ATOM 792 N N . ILE A 1 106 ? 16.188 -1.460 -23.462 1.00 96.25 106 ILE A N 1
ATOM 793 C CA . ILE A 1 106 ? 17.194 -2.138 -22.630 1.00 96.25 106 ILE A CA 1
ATOM 794 C C . ILE A 1 106 ? 18.085 -3.024 -23.504 1.00 96.25 106 ILE A C 1
ATOM 796 O O . ILE A 1 106 ? 19.305 -3.022 -23.338 1.00 96.25 106 ILE A O 1
ATOM 800 N N . GLU A 1 107 ? 17.494 -3.760 -24.444 1.00 96.56 107 GLU A N 1
ATOM 801 C CA . GLU A 1 107 ? 18.252 -4.618 -25.350 1.00 96.56 107 GLU A CA 1
ATOM 802 C C . GLU A 1 107 ? 19.156 -3.829 -26.303 1.00 96.56 107 GLU A C 1
ATOM 804 O O . GLU A 1 107 ? 20.304 -4.221 -26.523 1.00 96.56 107 GLU A O 1
ATOM 809 N N . ASP A 1 108 ? 18.670 -2.719 -26.859 1.00 96.81 108 ASP A N 1
ATOM 810 C CA . ASP A 1 108 ? 19.461 -1.857 -27.740 1.00 96.81 108 ASP A CA 1
ATOM 811 C C . ASP A 1 108 ? 20.680 -1.280 -27.015 1.00 96.81 108 ASP A C 1
ATOM 813 O O . ASP A 1 108 ? 21.788 -1.306 -27.554 1.00 96.81 108 ASP A O 1
ATOM 817 N N . LEU A 1 109 ? 20.509 -0.836 -25.765 1.00 96.25 109 LEU A N 1
ATOM 818 C CA . LEU A 1 109 ? 21.616 -0.374 -24.924 1.00 96.25 109 LEU A CA 1
ATOM 819 C C . LEU A 1 109 ? 22.625 -1.490 -24.634 1.00 96.25 109 LEU A C 1
ATOM 821 O O . LEU A 1 109 ? 23.828 -1.241 -24.657 1.00 96.25 109 LEU A O 1
ATOM 825 N N . ALA A 1 110 ? 22.154 -2.716 -24.394 1.00 93.56 110 ALA A N 1
ATOM 826 C CA . ALA A 1 110 ? 23.021 -3.864 -24.142 1.00 93.56 110 ALA A CA 1
ATOM 827 C C . ALA A 1 110 ? 23.814 -4.308 -25.384 1.00 93.56 110 ALA A C 1
ATOM 829 O O . ALA A 1 110 ? 24.899 -4.859 -25.236 1.00 93.56 110 ALA A O 1
ATOM 830 N N . ARG A 1 111 ? 23.290 -4.080 -26.599 1.00 94.62 111 ARG A N 1
ATOM 831 C CA . ARG A 1 111 ? 23.992 -4.350 -27.869 1.00 94.62 111 ARG A CA 1
ATOM 832 C C . ARG A 1 111 ? 24.974 -3.243 -28.267 1.00 94.62 111 ARG A C 1
ATOM 834 O O . ARG A 1 111 ? 25.875 -3.498 -29.062 1.00 94.62 111 ARG A O 1
ATOM 841 N N . ALA A 1 112 ? 24.759 -2.022 -27.779 1.00 84.88 112 ALA A N 1
ATOM 842 C CA . ALA A 1 112 ? 25.571 -0.850 -28.100 1.00 84.88 112 ALA A CA 1
ATOM 843 C C . ALA A 1 112 ? 26.799 -0.663 -27.185 1.00 84.88 112 ALA A C 1
ATOM 845 O O . ALA A 1 112 ? 27.645 0.179 -27.495 1.00 84.88 112 ALA A O 1
ATOM 846 N N . GLY A 1 113 ? 26.879 -1.401 -26.072 1.00 68.00 113 GLY A N 1
ATOM 847 C CA . GLY A 1 113 ? 28.035 -1.454 -25.163 1.00 68.00 113 GLY A CA 1
ATOM 848 C C . GLY A 1 113 ? 28.908 -2.675 -25.406 1.00 68.00 113 GLY A C 1
ATOM 849 O O . GLY A 1 113 ? 30.136 -2.541 -25.208 1.00 68.00 113 GLY A O 1
#

Secondary structure (DSSP, 8-state):
-PPPTT-STT----SS---HHHHHHHSS-EEESSSHHHHHHHHTT--EEE---SPPPHHHHHHHHTTSEEE--SGGGGGG----PPPGGGSPPP-HHHHHHHHHHHHHHHHH-

Radius of gyration: 18.49 Å; chains: 1; bounding box: 45×34×59 Å

InterPro domains:
  IPR007152 Protein of unknown function DUF354 [PF04007] (8-82)
  IPR007152 Protein of unknown function DUF354 [PTHR39662] (7-108)

Organism: Eiseniibacteriota bacterium (NCBI:txid2212470)

Foldseek 3Di:
DDDPPCPDPPHDDDPDDDPLLVCLLQDQADEDQDDDSQLSSLLQLHQAEHAHQDDDDPSQVVSVVVVSYHYDPDPVSCVVDDPDGGDPVSGDDDDPVVVVVVVVVVVVVVVVD

Sequence (113 aa):
DAPPTWRSDNIIVPDSSLDGPSLLATADLAVSGGGTMNREAALLGTPAYSIFTGAQGALDAELIRQGRLVQIGAPNEVERIELRRKSVSDRPHLNARLRDFVVDQIEDLARAG

pLDDT: mean 88.61, std 10.84, range [50.62, 96.88]